Protein AF-A0A349E024-F1 (afdb_monomer_lite)

Foldseek 3Di:
DDDDDDDDDDPVNVVVVVVVVVVCCVQPVDKDKDKDFQQAKAQFDPDPRFDAQADPADPQQQWKWKDKQNDIDTDDQPPQLADLWAWAQRSDRHHDGRDRHRGGTHTNCVSNVDIRHRRIMMMIITDGDPDPPPD

Sequence (135 aa):
MSHLQFHLISKQTVQEVKAYLQNLIAHYFEFLSESQQVAITISGDAVSTGLICNLNLNPIQGKIGLGVNGLTTIISSDDNKNGVAYFSKDGGVTAISSNYQGATLYWNESVAGFKLKPWHTITFFSVYQEVAVTP

pLDDT: mean 72.86, std 11.94, range [41.41, 89.81]

Secondary structure (DSSP, 8-state):
----------HHHHHHHHHHHHHHHHHHS---EEEEE--S-B--SS-S-PEEE-----TT--EEEEEETTEEEE--TT--S-SSS-EESSSSS-B--S--TTEEEEE-HHHHSS-B-TT-EEEEEEE--------

Structure (mmCIF, N/CA/C/O backbone):
data_AF-A0A349E024-F1
#
_entry.id   AF-A0A349E024-F1
#
loop_
_atom_site.group_PDB
_atom_site.id
_atom_site.type_symbol
_atom_site.label_atom_id
_atom_site.label_alt_id
_atom_site.label_comp_id
_atom_site.label_asym_id
_atom_site.label_entity_id
_atom_site.label_seq_id
_atom_site.pdbx_PDB_ins_code
_atom_site.Cartn_x
_atom_site.Cartn_y
_atom_site.Cartn_z
_atom_site.occupancy
_atom_site.B_iso_or_equiv
_atom_site.auth_seq_id
_atom_site.auth_comp_id
_atom_site.auth_asym_id
_atom_site.auth_atom_id
_atom_site.pdbx_PDB_model_num
ATOM 1 N N . MET A 1 1 ? -24.489 0.509 59.829 1.00 41.41 1 MET A N 1
ATOM 2 C CA . MET A 1 1 ? -25.185 -0.213 58.743 1.00 41.41 1 MET A CA 1
ATOM 3 C C . MET A 1 1 ? -24.711 0.386 57.430 1.00 41.41 1 MET A C 1
ATOM 5 O O . MET A 1 1 ? -24.886 1.584 57.257 1.00 41.41 1 MET A O 1
ATOM 9 N N . SER A 1 2 ? -24.034 -0.374 56.567 1.00 55.12 2 SER A N 1
ATOM 10 C CA . SER A 1 2 ? -23.648 0.110 55.236 1.00 55.12 2 SER A CA 1
ATOM 11 C C . SER A 1 2 ? -24.794 -0.148 54.256 1.00 55.12 2 SER A C 1
ATOM 13 O O . SE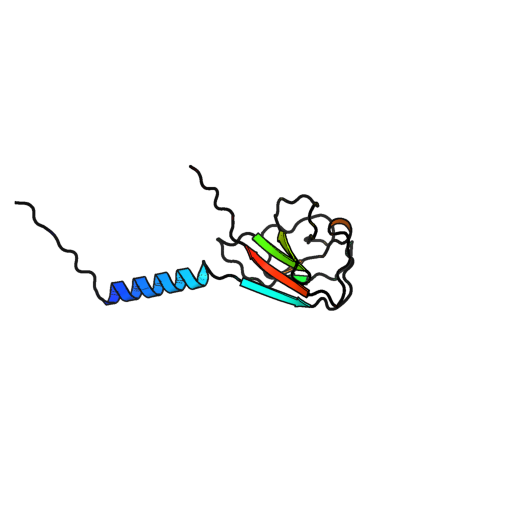R A 1 2 ? -25.297 -1.265 54.150 1.00 55.12 2 SER A O 1
ATOM 15 N N . HIS A 1 3 ? -25.240 0.900 53.568 1.00 48.09 3 HIS A N 1
ATOM 16 C CA . HIS A 1 3 ? -26.202 0.776 52.478 1.00 48.09 3 HIS A CA 1
ATOM 17 C C . HIS A 1 3 ? -25.470 0.286 51.226 1.00 48.09 3 HIS A C 1
ATOM 19 O O . HIS A 1 3 ? -24.609 0.981 50.692 1.00 48.09 3 HIS A O 1
ATOM 25 N N . LEU A 1 4 ? -25.821 -0.909 50.752 1.00 42.59 4 LEU A N 1
ATOM 26 C CA . LEU A 1 4 ? -25.462 -1.380 49.417 1.00 42.59 4 LEU A CA 1
ATOM 27 C C . LEU A 1 4 ? -26.351 -0.659 48.394 1.00 42.59 4 LEU A C 1
ATOM 29 O O . LEU A 1 4 ? -27.564 -0.865 48.368 1.00 42.59 4 LEU A O 1
ATOM 33 N N . GLN A 1 5 ? -25.753 0.199 47.566 1.00 51.97 5 GLN A N 1
ATOM 34 C CA . GLN A 1 5 ? -26.408 0.763 46.387 1.00 51.97 5 GLN A CA 1
ATOM 35 C C . GLN A 1 5 ? -26.159 -0.143 45.180 1.00 51.97 5 GLN A C 1
ATOM 37 O O . GLN A 1 5 ? -25.020 -0.324 44.755 1.00 51.97 5 GLN A O 1
ATOM 42 N N . PHE A 1 6 ? -27.233 -0.671 44.596 1.00 50.94 6 PHE A N 1
ATOM 43 C CA . PHE A 1 6 ? -27.191 -1.346 43.302 1.00 50.94 6 PHE A CA 1
ATOM 44 C C . PHE A 1 6 ? -27.532 -0.336 42.200 1.00 50.94 6 PHE A C 1
ATOM 46 O O . PHE A 1 6 ? -28.633 0.210 42.179 1.00 50.94 6 PHE A O 1
ATOM 53 N N . HIS A 1 7 ? -26.594 -0.086 41.284 1.00 61.53 7 HIS A N 1
ATOM 54 C CA . HIS A 1 7 ? -26.850 0.693 40.070 1.00 61.53 7 HIS A CA 1
ATOM 55 C C . HIS A 1 7 ? -27.387 -0.238 38.976 1.00 61.53 7 HIS A C 1
ATOM 57 O O . HIS A 1 7 ? -26.652 -1.050 38.416 1.00 61.53 7 HIS A O 1
ATOM 63 N N . LEU A 1 8 ? -28.684 -0.135 38.681 1.00 68.38 8 LEU A N 1
ATOM 64 C CA . LEU A 1 8 ? -29.313 -0.825 37.555 1.00 68.38 8 LEU A CA 1
ATOM 65 C C . LEU A 1 8 ? -28.984 -0.082 36.255 1.00 68.38 8 LEU A C 1
ATOM 67 O O . LEU A 1 8 ? -29.402 1.056 36.060 1.00 68.38 8 LEU A O 1
ATOM 71 N N . ILE A 1 9 ? -28.247 -0.737 35.358 1.00 76.88 9 ILE A N 1
ATOM 72 C CA . ILE A 1 9 ? -27.974 -0.227 34.010 1.00 76.88 9 ILE A CA 1
ATOM 73 C C . ILE A 1 9 ? -29.145 -0.615 33.100 1.00 76.88 9 ILE A C 1
ATOM 75 O O . ILE A 1 9 ? -29.599 -1.762 33.108 1.00 76.88 9 ILE A O 1
ATOM 79 N N . SER A 1 10 ? -29.652 0.335 32.312 1.00 84.56 10 SER A N 1
ATOM 80 C CA . SER A 1 10 ? -30.775 0.079 31.406 1.00 84.56 10 SER A CA 1
ATOM 81 C C . SER A 1 10 ? -30.367 -0.835 30.238 1.00 84.56 10 SER A C 1
ATOM 83 O O . SER A 1 10 ? -29.226 -0.804 29.771 1.00 84.56 10 SER A O 1
ATOM 85 N N . LYS A 1 11 ? -31.315 -1.619 29.701 1.00 83.12 11 LYS A N 1
ATOM 86 C CA . LYS A 1 11 ? -31.081 -2.426 28.486 1.00 83.12 11 LYS A CA 1
ATOM 87 C C . LYS A 1 11 ? -30.637 -1.569 27.298 1.00 83.12 11 LYS A C 1
ATOM 89 O O . LYS A 1 11 ? -29.826 -2.028 26.502 1.00 83.12 11 LYS A O 1
ATOM 94 N N . GLN A 1 12 ? -31.153 -0.346 27.190 1.00 86.56 12 GLN A N 1
ATOM 95 C CA . GLN A 1 12 ? -30.794 0.596 26.134 1.00 86.56 12 GLN A CA 1
ATOM 96 C C . GLN A 1 12 ? -29.317 0.994 26.228 1.00 86.56 12 GLN A C 1
ATOM 98 O O . GLN A 1 12 ? -28.595 0.865 25.246 1.00 86.56 12 GLN A O 1
ATOM 103 N N . THR A 1 13 ? -28.845 1.342 27.427 1.00 86.06 13 THR A N 1
ATOM 104 C CA . THR A 1 13 ? -27.433 1.666 27.680 1.00 86.06 13 THR A CA 1
ATOM 105 C C . THR A 1 13 ? -26.512 0.511 27.281 1.00 86.06 13 THR A C 1
ATOM 107 O O . THR A 1 13 ? -25.471 0.725 26.671 1.00 86.06 13 THR A O 1
ATOM 110 N N . VAL A 1 14 ? -26.907 -0.737 27.557 1.00 85.81 14 VAL A N 1
ATOM 111 C CA . VAL A 1 14 ? -26.131 -1.918 27.136 1.00 85.81 14 VAL A CA 1
ATOM 112 C C . VAL A 1 14 ? -26.065 -2.043 25.607 1.00 85.81 14 VAL A C 1
ATOM 114 O O . VAL A 1 14 ? -25.014 -2.391 25.071 1.00 85.81 14 VAL A O 1
ATOM 117 N N . GLN A 1 15 ? -27.155 -1.754 24.890 1.00 89.81 15 GLN A N 1
ATOM 118 C CA . GLN A 1 15 ? -27.161 -1.795 23.422 1.00 89.81 15 GLN A CA 1
ATOM 119 C C . GLN A 1 15 ? -26.330 -0.665 22.805 1.00 89.81 15 GLN A C 1
ATOM 121 O O . GLN A 1 15 ? -25.600 -0.911 21.849 1.00 89.81 15 GLN A O 1
ATOM 126 N N . GLU A 1 16 ? -26.389 0.540 23.370 1.00 89.00 16 GLU A N 1
ATOM 127 C CA . GLU A 1 16 ? -25.585 1.687 22.929 1.00 89.00 16 GLU A CA 1
ATOM 128 C C . GLU A 1 16 ? -24.087 1.408 23.098 1.00 89.00 16 GLU A C 1
ATOM 130 O O . GLU A 1 16 ? -23.314 1.587 22.157 1.00 89.00 16 GLU A O 1
ATOM 135 N N . VAL A 1 17 ? -23.682 0.864 24.252 1.00 87.25 17 VAL A N 1
ATOM 136 C CA . VAL A 1 17 ? -22.292 0.446 24.493 1.00 87.25 17 VAL A CA 1
ATOM 137 C C . VAL A 1 17 ? -21.872 -0.648 23.513 1.00 87.25 17 VAL A C 1
ATOM 139 O O . VAL A 1 17 ? -20.781 -0.584 22.952 1.00 87.25 17 VAL A O 1
ATOM 142 N N . LYS A 1 18 ? -22.731 -1.639 23.252 1.00 89.56 18 LYS A N 1
ATOM 143 C CA . LYS A 1 18 ? -22.434 -2.697 22.278 1.00 89.56 18 LYS A CA 1
ATOM 144 C C . LYS A 1 18 ? -22.230 -2.134 20.869 1.00 89.56 18 LYS A C 1
ATOM 146 O O . LYS A 1 18 ? -21.258 -2.503 20.218 1.00 89.56 18 LYS A O 1
ATOM 151 N N . ALA A 1 19 ? -23.113 -1.249 20.412 1.00 87.50 19 ALA A N 1
ATOM 152 C CA . ALA A 1 19 ? -23.010 -0.623 19.096 1.00 87.50 19 ALA A CA 1
ATOM 153 C C . ALA A 1 19 ? -21.741 0.234 18.978 1.00 87.50 19 ALA A C 1
ATOM 155 O O . ALA A 1 19 ? -21.033 0.153 17.974 1.00 87.50 19 ALA A O 1
ATOM 156 N N . TYR A 1 20 ? -21.412 0.990 20.029 1.00 83.81 20 TYR A N 1
ATOM 157 C CA . TYR A 1 20 ? -20.174 1.760 20.109 1.00 83.81 20 TYR A CA 1
ATOM 158 C C . TYR A 1 20 ? -18.937 0.861 20.003 1.00 83.81 20 TYR A C 1
ATOM 160 O O . TYR A 1 20 ? -18.070 1.103 19.167 1.00 83.81 20 TYR A O 1
ATOM 168 N N . LEU A 1 21 ? -18.879 -0.220 20.786 1.00 83.06 21 LEU A N 1
ATOM 169 C CA . LEU A 1 21 ? -17.761 -1.166 20.749 1.00 83.06 21 LEU A CA 1
ATOM 170 C C . LEU A 1 21 ? -17.634 -1.857 19.387 1.00 83.06 21 LEU A C 1
ATOM 172 O O . LEU A 1 21 ? -16.526 -2.028 18.893 1.00 83.06 21 LEU A O 1
ATOM 176 N N . GLN A 1 22 ? -18.750 -2.225 18.755 1.00 84.00 22 GLN A N 1
ATOM 177 C CA . GLN A 1 22 ? -18.741 -2.814 17.414 1.00 84.00 22 GLN A CA 1
ATOM 178 C C . GLN A 1 22 ? -18.222 -1.837 16.358 1.00 84.00 22 GLN A C 1
ATOM 180 O O . GLN A 1 22 ? -17.431 -2.232 15.505 1.00 84.00 22 GLN A O 1
ATOM 185 N N . ASN A 1 23 ? -18.626 -0.567 16.429 1.00 78.88 23 ASN A N 1
ATOM 186 C CA . ASN A 1 23 ? -18.121 0.470 15.536 1.00 78.88 23 ASN A CA 1
ATOM 187 C C . ASN A 1 23 ? -16.612 0.687 15.733 1.00 78.88 23 ASN A C 1
ATOM 189 O O . ASN A 1 23 ? -15.869 0.743 14.756 1.00 78.88 23 ASN A O 1
ATOM 193 N N . LEU A 1 24 ? -16.163 0.706 16.991 1.00 74.06 24 LEU A N 1
ATOM 194 C CA . LEU A 1 24 ? -14.756 0.852 17.350 1.00 74.06 24 LEU A CA 1
ATOM 195 C C . LEU A 1 24 ? -13.929 -0.334 16.830 1.00 74.06 24 LEU A C 1
ATOM 197 O O . LEU A 1 24 ? -12.874 -0.141 16.237 1.00 74.06 24 LEU A O 1
ATOM 201 N N . ILE A 1 25 ? -14.431 -1.563 16.956 1.00 74.12 25 ILE A N 1
ATOM 202 C CA . ILE A 1 25 ? -13.770 -2.745 16.388 1.00 74.12 25 ILE A CA 1
ATOM 203 C C . ILE A 1 25 ? -13.673 -2.638 14.862 1.00 74.12 25 ILE A C 1
ATOM 205 O O . ILE A 1 25 ? -12.591 -2.817 14.310 1.00 74.12 25 ILE A O 1
ATOM 209 N N . ALA A 1 26 ? -14.775 -2.294 14.192 1.00 69.75 26 AL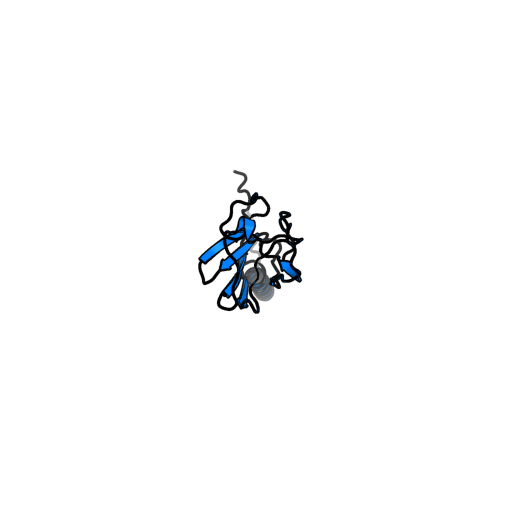A A N 1
ATOM 210 C CA . ALA A 1 26 ? -14.809 -2.185 12.737 1.00 69.75 26 ALA A CA 1
ATOM 211 C C . ALA A 1 26 ? -13.886 -1.081 12.194 1.00 69.75 26 ALA A C 1
ATOM 213 O O . ALA A 1 26 ? -13.272 -1.279 11.160 1.00 69.75 26 ALA A O 1
ATOM 214 N N . HIS A 1 27 ? -13.753 0.059 12.879 1.00 64.31 27 HIS A N 1
ATOM 215 C CA . HIS A 1 27 ? -12.915 1.168 12.402 1.00 64.31 27 HIS A CA 1
ATOM 216 C C . HIS A 1 27 ? -11.442 1.065 12.817 1.00 64.31 27 HIS A C 1
ATOM 218 O O . HIS A 1 27 ? -10.561 1.505 12.077 1.00 64.31 27 HIS A O 1
ATOM 224 N N . TYR A 1 28 ? -11.152 0.528 14.006 1.00 65.25 28 TYR A N 1
ATOM 225 C CA . TYR A 1 28 ? -9.799 0.567 14.568 1.00 65.25 28 TYR A CA 1
ATOM 226 C C . TYR A 1 28 ? -9.028 -0.747 14.434 1.00 65.25 28 TYR A C 1
ATOM 228 O O . TYR A 1 28 ? -7.803 -0.708 14.514 1.00 65.25 28 TYR A O 1
ATOM 236 N N . PHE A 1 29 ? -9.705 -1.880 14.198 1.00 66.75 29 PHE A N 1
ATOM 237 C CA . PHE A 1 29 ? -9.072 -3.205 14.124 1.00 66.75 29 PHE A CA 1
ATOM 238 C C . PHE A 1 29 ? -9.159 -3.876 12.741 1.00 66.75 29 PHE A C 1
ATOM 240 O O . PHE A 1 29 ? -8.835 -5.057 12.601 1.00 66.75 29 PHE A O 1
ATOM 247 N N . GLU A 1 30 ? -9.584 -3.148 11.708 1.00 72.69 30 GLU A N 1
ATOM 248 C CA . GLU A 1 30 ? -9.676 -3.686 10.351 1.00 72.69 30 GLU A CA 1
ATOM 249 C C . GLU A 1 30 ? -8.298 -3.784 9.684 1.00 72.69 30 GLU A C 1
ATOM 251 O O . GLU A 1 30 ? -7.533 -2.822 9.655 1.00 72.69 30 GLU A O 1
ATOM 256 N N . PHE A 1 31 ? -7.981 -4.952 9.117 1.00 79.19 31 PHE A N 1
ATOM 257 C CA . PHE A 1 31 ? -6.850 -5.100 8.205 1.00 79.19 31 PHE A CA 1
ATOM 258 C C . PHE A 1 31 ? -7.270 -4.624 6.813 1.00 79.19 31 PHE A C 1
ATOM 260 O O . PHE A 1 31 ? -8.076 -5.271 6.146 1.00 79.19 31 PHE A O 1
ATOM 267 N N . LEU A 1 32 ? -6.707 -3.503 6.374 1.00 84.56 32 LEU A N 1
ATOM 268 C CA . LEU A 1 32 ? -6.963 -2.930 5.060 1.00 84.56 32 LEU A CA 1
ATOM 269 C C . LEU A 1 32 ? -5.894 -3.407 4.081 1.00 84.56 32 LEU A C 1
ATOM 271 O O . LEU A 1 32 ? -4.706 -3.401 4.401 1.00 84.56 32 LEU A O 1
ATOM 275 N N . SER A 1 33 ? -6.296 -3.787 2.870 1.00 88.44 33 SER A N 1
ATOM 276 C CA . SER A 1 33 ? -5.351 -4.072 1.791 1.00 88.44 33 SER A CA 1
ATOM 277 C C . SER A 1 33 ? -5.910 -3.685 0.431 1.00 88.44 33 SER A C 1
ATOM 279 O O . SER A 1 33 ? -7.113 -3.745 0.193 1.00 88.44 33 SER A O 1
ATOM 281 N N . GLU A 1 34 ? -5.015 -3.284 -0.459 1.00 89.62 34 GLU A N 1
ATOM 282 C CA . GLU A 1 34 ? -5.308 -2.917 -1.837 1.00 89.62 34 GLU A CA 1
ATOM 283 C C . GLU A 1 34 ? -4.268 -3.596 -2.715 1.00 89.62 34 GLU A C 1
ATOM 285 O O . GLU A 1 34 ? -3.070 -3.465 -2.476 1.00 89.62 34 GLU A O 1
ATOM 290 N N . SER A 1 35 ? -4.717 -4.333 -3.728 1.00 89.56 35 SER A N 1
ATOM 291 C CA . SER A 1 35 ? -3.823 -4.940 -4.710 1.00 89.56 35 SER A CA 1
ATOM 292 C C . SER A 1 35 ? -4.027 -4.303 -6.068 1.00 89.56 35 SER A C 1
ATOM 294 O O . SER A 1 35 ? -5.153 -4.097 -6.511 1.00 89.56 35 SER A O 1
ATOM 296 N N . GLN A 1 36 ? -2.922 -4.021 -6.736 1.00 88.31 36 GLN A N 1
ATOM 297 C CA . GLN A 1 36 ? -2.899 -3.411 -8.047 1.00 88.31 36 GLN A CA 1
ATOM 298 C C . GLN A 1 36 ? -1.867 -4.100 -8.930 1.00 88.31 36 GLN A C 1
ATOM 300 O O . GLN A 1 36 ? -0.771 -4.465 -8.498 1.00 88.31 36 GLN A O 1
ATOM 305 N N . GLN A 1 37 ? -2.250 -4.308 -10.184 1.00 86.69 37 GLN A N 1
ATOM 306 C CA . GLN A 1 37 ? -1.359 -4.857 -11.186 1.00 86.69 37 GLN A CA 1
ATOM 307 C C . GLN A 1 37 ? -0.575 -3.723 -11.833 1.00 86.69 37 GLN A C 1
ATOM 309 O O . GLN A 1 37 ? -1.124 -2.682 -12.194 1.00 86.69 37 GLN A O 1
ATOM 314 N N . VAL A 1 38 ? 0.724 -3.937 -11.992 1.00 85.25 38 VAL A N 1
ATOM 315 C CA . VAL A 1 38 ? 1.590 -2.991 -12.686 1.00 85.25 38 VAL A CA 1
ATOM 316 C C . VAL A 1 38 ? 1.159 -2.936 -14.156 1.00 85.25 38 VAL A C 1
ATOM 318 O O . VAL A 1 38 ? 1.122 -3.956 -14.833 1.00 85.25 38 VAL A O 1
ATOM 321 N N . ALA A 1 39 ? 0.797 -1.758 -14.666 1.00 80.44 39 ALA A N 1
ATOM 322 C CA . ALA A 1 39 ? 0.287 -1.630 -16.037 1.00 80.44 39 ALA A CA 1
ATOM 323 C C . ALA A 1 39 ? 1.407 -1.615 -17.093 1.00 80.44 39 ALA A C 1
ATOM 325 O O . ALA A 1 39 ? 1.261 -2.146 -18.192 1.00 80.44 39 ALA A O 1
ATOM 326 N N . ILE A 1 40 ? 2.541 -1.005 -16.750 1.00 80.69 40 ILE A N 1
ATOM 327 C CA . ILE A 1 40 ? 3.721 -0.839 -17.604 1.00 80.69 40 ILE A CA 1
ATOM 328 C C . ILE A 1 40 ? 4.975 -1.058 -16.768 1.00 80.69 40 ILE A C 1
ATOM 330 O O . ILE A 1 40 ? 4.932 -0.930 -15.551 1.00 80.69 40 ILE A O 1
ATOM 334 N N . THR A 1 41 ? 6.102 -1.380 -17.398 1.00 80.94 41 THR A N 1
ATOM 335 C CA . THR A 1 41 ? 7.371 -1.497 -16.668 1.00 80.94 41 THR A CA 1
ATOM 336 C C . THR A 1 41 ? 7.698 -0.183 -15.947 1.00 80.94 41 THR A C 1
ATOM 338 O O . THR A 1 41 ? 7.812 0.851 -16.602 1.00 80.94 41 THR A O 1
ATOM 341 N N . ILE A 1 42 ? 7.888 -0.237 -14.625 1.00 75.25 42 ILE A N 1
ATOM 342 C CA . ILE A 1 42 ? 8.305 0.894 -13.784 1.00 75.25 42 ILE A CA 1
ATOM 343 C C . ILE A 1 42 ? 9.740 0.628 -13.330 1.00 75.25 42 ILE A C 1
ATOM 345 O O . ILE A 1 42 ? 10.024 -0.359 -12.653 1.00 75.25 42 ILE A O 1
ATOM 349 N N . SER A 1 43 ? 10.661 1.493 -13.733 1.00 64.75 43 SER A N 1
ATOM 350 C CA . SER A 1 43 ? 12.106 1.300 -13.573 1.00 64.75 43 SER A CA 1
ATOM 351 C C . SER A 1 43 ? 12.768 2.515 -12.924 1.00 64.75 43 SER A C 1
ATOM 353 O O . SER A 1 43 ? 13.715 3.063 -13.470 1.00 64.75 43 SER A O 1
ATOM 355 N N . GLY A 1 44 ? 12.160 3.067 -11.874 1.00 61.56 44 GLY A N 1
ATOM 356 C CA . GLY A 1 44 ? 12.408 4.457 -11.502 1.00 61.56 44 GLY A CA 1
ATOM 357 C C . GLY A 1 44 ? 13.856 4.779 -11.134 1.00 61.56 44 GLY A C 1
ATOM 358 O O . GLY A 1 44 ? 14.397 4.201 -10.200 1.00 61.56 44 GLY A O 1
ATOM 359 N N . ASP A 1 45 ? 14.413 5.751 -11.855 1.00 55.75 45 ASP A N 1
ATOM 360 C CA . ASP A 1 45 ? 14.747 7.083 -11.342 1.00 55.75 45 ASP A CA 1
ATOM 361 C C . ASP A 1 45 ? 14.176 8.103 -12.368 1.00 55.75 45 ASP A C 1
ATOM 363 O O . ASP A 1 45 ? 14.249 7.870 -13.576 1.00 55.75 45 ASP A O 1
ATOM 367 N N . ALA A 1 46 ? 13.541 9.200 -11.927 1.00 51.19 46 ALA A N 1
ATOM 368 C CA . ALA A 1 46 ? 13.035 10.302 -12.782 1.00 51.19 46 ALA A CA 1
ATOM 369 C C . ALA A 1 46 ? 11.878 10.024 -13.790 1.00 51.19 46 ALA A C 1
ATOM 371 O O . ALA A 1 46 ? 11.699 10.786 -14.743 1.00 51.19 46 ALA A O 1
ATOM 372 N N . VAL A 1 47 ? 11.042 8.996 -13.590 1.00 57.78 47 VAL A N 1
ATOM 3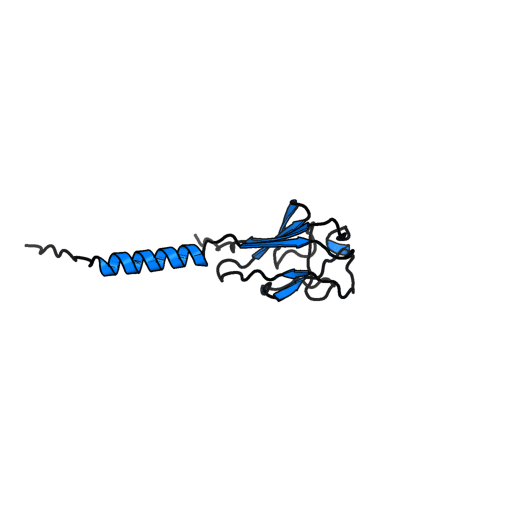73 C CA . VAL A 1 47 ? 9.848 8.725 -14.434 1.00 57.78 47 VAL A CA 1
ATOM 374 C C . VAL A 1 47 ? 8.521 9.061 -13.742 1.00 57.78 47 VAL A C 1
ATOM 376 O O . VAL A 1 47 ? 8.340 8.808 -12.556 1.00 57.78 47 VAL A O 1
ATOM 379 N N . SER A 1 48 ? 7.545 9.547 -14.520 1.00 56.75 48 SER A N 1
ATOM 380 C CA . SER A 1 48 ? 6.185 9.942 -14.098 1.00 56.75 48 SER A CA 1
ATOM 381 C C . SER A 1 48 ? 5.232 8.777 -13.773 1.00 56.75 48 SER A C 1
ATOM 383 O O . SER A 1 48 ? 4.017 8.958 -13.745 1.00 56.75 48 SER A O 1
ATOM 385 N N . THR A 1 49 ? 5.752 7.566 -13.563 1.00 64.19 49 THR A N 1
ATOM 386 C CA . THR A 1 49 ? 4.948 6.335 -13.477 1.00 64.19 49 THR A CA 1
ATOM 387 C C . THR A 1 49 ? 4.957 5.792 -12.052 1.00 64.19 49 THR A C 1
ATOM 389 O O . THR A 1 49 ? 5.662 4.845 -11.720 1.00 64.19 49 THR A O 1
ATOM 392 N N . GLY A 1 50 ? 4.203 6.457 -11.179 1.00 71.75 50 GLY A N 1
ATOM 393 C CA . GLY A 1 50 ? 3.966 5.996 -9.813 1.00 71.75 50 GLY A CA 1
ATOM 394 C C . GLY A 1 50 ? 2.707 5.137 -9.690 1.00 71.75 50 GLY A C 1
ATOM 395 O O . GLY A 1 50 ? 1.869 5.092 -10.590 1.00 71.75 50 GLY A O 1
ATOM 396 N N . LEU A 1 51 ? 2.583 4.462 -8.552 1.00 80.00 51 LEU A N 1
ATOM 397 C CA . LEU A 1 51 ? 1.399 3.707 -8.150 1.00 80.00 51 LEU A CA 1
ATOM 398 C C . LEU A 1 51 ? 0.626 4.518 -7.117 1.00 80.00 51 LEU A C 1
ATOM 400 O O . LEU A 1 51 ? 1.224 5.051 -6.186 1.00 80.00 51 LEU A O 1
ATOM 404 N N . ILE A 1 52 ? -0.688 4.631 -7.269 1.00 84.12 52 ILE A N 1
ATOM 405 C CA . ILE A 1 52 ? -1.509 5.375 -6.310 1.00 84.12 52 ILE A CA 1
ATOM 406 C C . ILE A 1 52 ? -1.908 4.419 -5.187 1.00 84.12 52 ILE A C 1
ATOM 408 O O . ILE A 1 52 ? -2.478 3.362 -5.454 1.00 84.12 52 ILE A O 1
ATOM 412 N N . CYS A 1 53 ? -1.613 4.782 -3.940 1.00 82.38 53 CYS A N 1
ATOM 413 C CA . CYS A 1 53 ? -2.127 4.079 -2.767 1.00 82.38 53 CYS A CA 1
ATOM 414 C C . CYS A 1 53 ? -3.427 4.752 -2.317 1.00 82.38 53 CYS A C 1
ATOM 416 O O . CYS A 1 53 ? -3.432 5.943 -2.023 1.00 82.38 53 CYS A O 1
ATOM 418 N N . ASN A 1 54 ? -4.538 4.018 -2.264 1.00 84.06 54 ASN A N 1
ATOM 419 C CA . ASN A 1 54 ? -5.847 4.543 -1.859 1.00 84.06 54 ASN A CA 1
ATOM 420 C C . ASN A 1 54 ? -6.266 4.076 -0.463 1.00 84.06 54 ASN A C 1
ATOM 422 O O . ASN A 1 54 ? -7.389 4.348 -0.033 1.00 84.06 54 ASN A O 1
ATOM 426 N N . LEU A 1 55 ? -5.373 3.398 0.264 1.00 81.12 55 LEU A N 1
ATOM 427 C CA . LEU A 1 55 ? -5.651 2.950 1.621 1.00 81.12 55 LEU A CA 1
ATOM 428 C C . LEU A 1 55 ? -5.918 4.138 2.544 1.00 81.12 55 LEU A C 1
ATOM 430 O O . LEU A 1 55 ? -5.049 4.973 2.791 1.00 81.12 55 LEU A O 1
ATOM 434 N N . ASN A 1 56 ? -7.135 4.174 3.079 1.00 81.44 56 ASN A N 1
ATOM 435 C CA . ASN A 1 56 ? -7.535 5.108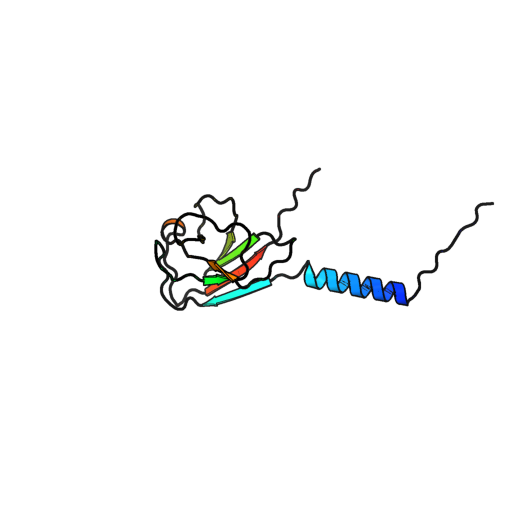 4.117 1.00 81.44 56 ASN A CA 1
ATOM 436 C C . ASN A 1 56 ? -7.126 4.552 5.484 1.00 81.44 56 ASN A C 1
ATOM 438 O O . ASN A 1 56 ? -7.902 3.849 6.128 1.00 81.44 56 ASN A O 1
ATOM 442 N N . LEU A 1 57 ? -5.883 4.804 5.888 1.00 75.25 57 LEU A N 1
ATOM 443 C CA . LEU A 1 57 ? -5.370 4.315 7.165 1.00 75.25 57 LEU A CA 1
ATOM 444 C C . LEU A 1 57 ? -6.049 5.027 8.335 1.00 75.25 57 LEU A C 1
ATOM 446 O O . LEU A 1 57 ? -6.204 6.249 8.332 1.00 75.25 57 LEU A O 1
ATOM 450 N N . ASN A 1 58 ? -6.410 4.268 9.369 1.00 73.56 58 ASN A N 1
ATOM 451 C CA . ASN A 1 58 ? -6.879 4.864 10.615 1.00 73.56 58 ASN A CA 1
ATOM 452 C C . ASN A 1 58 ? -5.701 5.475 11.419 1.00 73.56 58 ASN A C 1
ATOM 454 O O . ASN A 1 58 ? -4.548 5.129 11.180 1.00 73.56 58 ASN A O 1
ATOM 458 N N . PRO A 1 59 ? -5.944 6.345 12.418 1.00 70.00 59 PRO A N 1
ATOM 459 C CA . PRO A 1 59 ? -4.866 7.003 13.173 1.00 70.00 59 PRO A CA 1
ATOM 460 C C . PRO A 1 59 ? -3.907 6.063 13.927 1.00 70.00 59 PRO A C 1
ATOM 462 O O . PRO A 1 59 ? -2.792 6.464 14.254 1.00 70.00 59 PRO A O 1
ATOM 465 N N . ILE A 1 60 ? -4.332 4.829 14.221 1.00 68.88 60 ILE A N 1
ATOM 466 C CA . ILE A 1 60 ? -3.528 3.798 14.902 1.00 68.88 60 ILE A CA 1
ATOM 467 C C . ILE A 1 60 ? -2.682 3.014 13.879 1.00 68.88 60 ILE A C 1
ATOM 469 O O . ILE A 1 60 ? -1.674 2.398 14.222 1.00 68.88 60 ILE A O 1
ATOM 473 N N . GLN A 1 61 ? -3.052 3.066 12.601 1.00 71.81 61 GLN A N 1
ATOM 474 C CA . GLN A 1 61 ? -2.317 2.534 11.462 1.00 71.81 61 GLN A CA 1
ATOM 475 C C . GLN A 1 61 ? -1.452 3.650 10.868 1.00 71.81 61 GLN A C 1
ATOM 477 O O . GLN A 1 61 ? -1.898 4.484 10.094 1.00 71.81 61 GLN A O 1
ATOM 482 N N . GLY A 1 62 ? -0.185 3.706 11.259 1.00 66.06 62 GLY A N 1
ATOM 483 C CA . GLY A 1 62 ? 0.749 4.751 10.810 1.00 66.06 62 GLY A CA 1
ATOM 484 C C . GLY A 1 62 ? 1.777 4.269 9.812 1.00 66.06 62 GLY A C 1
ATOM 485 O O . GLY A 1 62 ? 2.634 5.047 9.408 1.00 66.06 62 GLY A O 1
ATOM 486 N N . LYS A 1 63 ? 1.723 2.988 9.451 1.00 72.62 63 LYS A N 1
ATOM 487 C CA . LYS A 1 63 ? 2.643 2.368 8.508 1.00 72.62 63 LYS A CA 1
ATOM 488 C C . LYS A 1 63 ? 1.837 1.636 7.438 1.00 72.62 63 LYS A C 1
ATOM 490 O O . LYS A 1 63 ? 0.750 1.117 7.704 1.00 72.62 63 LYS A O 1
ATOM 495 N N . ILE A 1 64 ? 2.398 1.572 6.236 1.00 77.38 64 ILE A N 1
ATOM 496 C CA . ILE A 1 64 ? 1.952 0.639 5.202 1.00 77.38 64 ILE A CA 1
ATOM 497 C C . ILE A 1 64 ? 2.983 -0.469 5.050 1.00 77.38 64 ILE A C 1
ATOM 499 O O . ILE A 1 64 ? 4.191 -0.248 5.128 1.00 77.38 64 ILE A O 1
ATOM 503 N N . GLY A 1 65 ? 2.499 -1.674 4.819 1.00 78.00 65 GLY A N 1
ATOM 504 C CA . GLY A 1 65 ? 3.290 -2.748 4.264 1.00 78.00 65 GLY A CA 1
ATOM 505 C C . GLY A 1 65 ? 3.114 -2.812 2.756 1.00 78.00 65 GLY A C 1
ATOM 506 O O . GLY A 1 65 ? 2.122 -2.335 2.195 1.00 78.00 65 GLY A O 1
ATOM 507 N N . LEU A 1 66 ? 4.100 -3.413 2.108 1.00 80.50 66 LEU A N 1
ATOM 508 C CA . LEU A 1 66 ? 4.133 -3.639 0.679 1.00 80.50 66 LEU A CA 1
ATOM 509 C C . LEU A 1 66 ? 4.372 -5.116 0.390 1.00 80.50 66 LEU A C 1
ATOM 511 O O . LEU A 1 66 ? 5.331 -5.705 0.875 1.00 80.50 66 LEU A O 1
ATOM 515 N N . GLY A 1 67 ? 3.534 -5.687 -0.462 1.00 82.62 67 GLY A N 1
ATOM 516 C CA . GLY A 1 67 ? 3.727 -6.968 -1.117 1.00 82.62 67 GLY A CA 1
ATOM 517 C C . GLY A 1 67 ? 4.131 -6.789 -2.578 1.00 82.62 67 GLY A C 1
ATOM 518 O O . GLY A 1 67 ? 3.487 -6.027 -3.293 1.00 82.62 67 GLY A O 1
ATOM 519 N N . VAL A 1 68 ? 5.139 -7.527 -3.043 1.00 83.06 68 VAL A N 1
ATOM 520 C CA . VAL A 1 68 ? 5.436 -7.705 -4.474 1.00 83.06 68 VAL A CA 1
ATOM 521 C C . VAL A 1 68 ? 5.338 -9.191 -4.799 1.00 83.06 68 VAL A C 1
ATOM 523 O O . VAL A 1 68 ? 6.113 -9.992 -4.282 1.00 83.06 68 VAL A O 1
ATOM 526 N N . ASN A 1 69 ? 4.369 -9.583 -5.629 1.00 82.25 69 ASN A N 1
ATOM 527 C CA . ASN A 1 69 ? 4.071 -10.991 -5.948 1.00 82.25 69 ASN A CA 1
ATOM 528 C C . ASN A 1 69 ? 3.888 -11.884 -4.705 1.00 82.25 69 ASN A C 1
ATOM 530 O O . ASN A 1 69 ? 4.282 -13.048 -4.705 1.00 82.25 69 ASN A O 1
ATOM 534 N N . GLY A 1 70 ? 3.326 -11.330 -3.628 1.00 69.50 70 GLY A N 1
ATOM 535 C CA . GLY A 1 70 ? 3.127 -12.039 -2.362 1.00 69.50 70 GLY A CA 1
ATOM 536 C C . GLY A 1 70 ? 4.326 -12.030 -1.407 1.00 69.50 70 GLY A C 1
ATOM 537 O O . GLY A 1 70 ? 4.174 -12.464 -0.269 1.00 69.50 70 GLY A O 1
ATOM 538 N N . LEU A 1 71 ? 5.490 -11.499 -1.804 1.00 76.25 71 LEU A N 1
ATOM 539 C CA . LEU A 1 71 ? 6.590 -11.228 -0.874 1.00 76.25 71 LEU 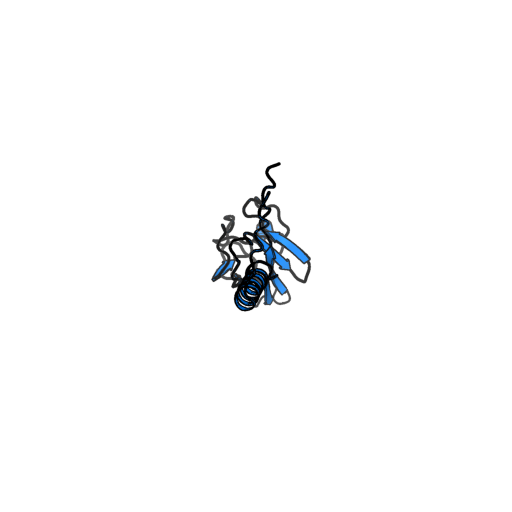A CA 1
ATOM 540 C C . LEU A 1 71 ? 6.349 -9.899 -0.170 1.00 76.25 71 LEU A C 1
ATOM 542 O O . LEU A 1 71 ? 6.319 -8.860 -0.824 1.00 76.25 71 LEU A O 1
ATOM 546 N N . THR A 1 72 ? 6.177 -9.936 1.149 1.00 73.06 72 THR A N 1
ATOM 547 C CA . THR A 1 72 ? 5.806 -8.762 1.943 1.00 73.06 72 THR A CA 1
ATOM 548 C C . THR A 1 72 ? 6.984 -8.170 2.704 1.00 73.06 72 THR A C 1
ATOM 550 O O . THR A 1 72 ? 7.754 -8.894 3.330 1.00 73.06 72 THR A O 1
ATOM 553 N N . THR A 1 73 ? 7.068 -6.845 2.726 1.00 71.69 73 THR A N 1
ATOM 554 C CA . THR A 1 73 ? 7.971 -6.062 3.567 1.00 71.69 73 THR A CA 1
ATOM 555 C C . THR A 1 73 ? 7.202 -4.912 4.222 1.00 71.69 73 THR A C 1
ATOM 557 O O . THR A 1 73 ? 6.213 -4.429 3.670 1.00 71.69 73 THR A O 1
ATOM 560 N N . ILE A 1 74 ? 7.605 -4.499 5.422 1.00 71.31 74 ILE A N 1
ATOM 561 C CA . ILE A 1 74 ? 7.022 -3.335 6.101 1.00 71.31 74 ILE A CA 1
ATOM 562 C C . ILE A 1 74 ? 7.821 -2.113 5.664 1.00 71.31 74 ILE A C 1
ATOM 564 O O . ILE A 1 74 ? 9.045 -2.138 5.724 1.00 71.31 74 ILE A O 1
ATOM 568 N N . ILE A 1 75 ? 7.141 -1.048 5.239 1.00 66.75 75 ILE A N 1
ATOM 569 C CA . ILE A 1 75 ? 7.811 0.198 4.873 1.00 66.75 75 ILE A CA 1
ATOM 570 C C . ILE A 1 75 ? 7.906 1.063 6.132 1.00 66.75 75 ILE A C 1
ATOM 572 O O . ILE A 1 75 ? 6.884 1.497 6.668 1.00 66.75 75 ILE A O 1
ATOM 576 N N . SER A 1 76 ? 9.122 1.321 6.612 1.00 60.06 76 SER A N 1
ATOM 577 C CA . SER A 1 76 ? 9.360 2.325 7.652 1.00 60.06 76 SER A CA 1
ATOM 578 C C . SER A 1 76 ? 9.648 3.691 7.027 1.00 60.06 76 SER A C 1
ATOM 580 O O . SER A 1 76 ? 10.365 3.788 6.032 1.00 60.06 76 SER A O 1
ATOM 582 N N . SER A 1 77 ? 9.141 4.766 7.640 1.00 53.56 77 SER A N 1
ATOM 583 C CA . SER A 1 77 ? 9.546 6.146 7.324 1.00 53.56 77 SER A CA 1
ATOM 584 C C . SER A 1 77 ? 11.028 6.404 7.604 1.00 53.56 77 SER A C 1
ATOM 586 O O . SER A 1 77 ? 11.608 7.327 7.033 1.00 53.56 77 SER A O 1
ATOM 588 N N . ASP A 1 78 ? 11.619 5.577 8.469 1.00 54.62 78 ASP A N 1
ATOM 589 C CA . ASP A 1 78 ? 12.979 5.726 8.986 1.00 54.62 78 ASP A CA 1
ATOM 590 C C . ASP A 1 78 ? 13.974 4.809 8.259 1.00 54.62 78 ASP A C 1
ATOM 592 O O . ASP A 1 78 ? 15.186 4.909 8.474 1.00 54.62 78 ASP A O 1
ATOM 596 N N . ASP A 1 79 ? 13.480 3.929 7.377 1.00 51.69 79 ASP A N 1
ATOM 597 C CA . ASP A 1 79 ? 14.320 3.035 6.587 1.00 51.69 79 ASP A CA 1
ATOM 598 C C . ASP A 1 79 ? 15.010 3.835 5.484 1.00 51.69 79 ASP A C 1
ATOM 600 O O . ASP A 1 79 ? 14.569 3.966 4.339 1.00 51.69 79 ASP A O 1
ATOM 604 N N . ASN A 1 80 ? 16.158 4.376 5.875 1.00 52.16 80 ASN A N 1
ATOM 605 C CA . ASN A 1 80 ? 17.232 4.820 5.011 1.00 52.16 80 ASN A CA 1
ATOM 606 C C . ASN A 1 80 ? 17.567 3.730 3.981 1.00 52.16 80 ASN A C 1
ATOM 608 O O . ASN A 1 80 ? 18.447 2.907 4.211 1.00 52.16 80 ASN A O 1
ATOM 612 N N . LYS A 1 81 ? 16.899 3.764 2.823 1.00 55.09 81 LYS A N 1
ATOM 613 C CA . LYS A 1 81 ? 17.383 3.254 1.526 1.00 55.09 81 LYS A CA 1
ATOM 614 C C . LYS A 1 81 ? 17.834 1.781 1.475 1.00 55.09 81 LYS A C 1
ATOM 616 O O . LYS A 1 81 ? 18.519 1.413 0.531 1.00 55.09 81 LYS A O 1
ATOM 621 N N . ASN A 1 82 ? 17.472 0.943 2.445 1.00 55.50 82 ASN A N 1
ATOM 622 C CA . ASN A 1 82 ? 18.032 -0.408 2.600 1.00 55.50 82 ASN A CA 1
ATOM 623 C C . ASN A 1 82 ? 16.950 -1.500 2.629 1.00 55.50 82 ASN A C 1
ATOM 625 O O . ASN A 1 82 ? 17.043 -2.462 3.388 1.00 55.50 82 ASN A O 1
ATOM 629 N N . GLY A 1 83 ? 15.912 -1.351 1.805 1.00 58.34 83 GLY A N 1
ATOM 630 C CA . GLY A 1 83 ? 14.814 -2.309 1.701 1.00 58.34 83 GLY A CA 1
ATOM 631 C C . GLY A 1 83 ? 14.745 -2.964 0.325 1.00 58.34 83 GLY A C 1
ATOM 632 O O . GLY A 1 83 ? 14.965 -2.313 -0.691 1.00 58.34 83 GLY A O 1
ATOM 633 N N . VAL A 1 84 ? 14.337 -4.237 0.290 1.00 56.91 84 VAL A N 1
ATOM 634 C CA . VAL A 1 84 ? 13.985 -4.975 -0.946 1.00 56.91 84 VAL A CA 1
ATOM 635 C C . VAL A 1 84 ? 12.813 -4.351 -1.715 1.00 56.91 84 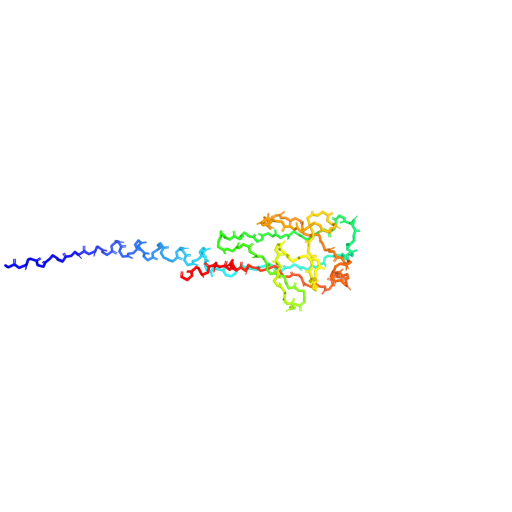VAL A C 1
ATOM 637 O O . VAL A 1 84 ? 12.502 -4.777 -2.825 1.00 56.91 84 VAL A O 1
ATOM 640 N N . ALA A 1 85 ? 12.159 -3.342 -1.142 1.00 65.62 85 ALA A N 1
ATOM 641 C CA . ALA A 1 85 ? 11.185 -2.527 -1.832 1.00 65.62 85 ALA A CA 1
ATOM 642 C C . ALA A 1 85 ? 11.099 -1.122 -1.217 1.00 65.62 85 ALA A C 1
ATOM 644 O O . ALA A 1 85 ? 11.069 -0.976 0.005 1.00 65.62 85 ALA A O 1
ATOM 645 N N . TYR A 1 86 ? 11.068 -0.091 -2.065 1.00 68.75 86 TYR A N 1
ATOM 646 C CA . TYR A 1 86 ? 11.119 1.307 -1.639 1.00 68.75 86 TYR A CA 1
ATOM 647 C C . TYR A 1 86 ? 10.284 2.202 -2.559 1.00 68.75 86 TYR A C 1
ATOM 649 O O . TYR A 1 86 ? 10.401 2.124 -3.787 1.00 68.75 86 TYR A O 1
ATOM 657 N N . PHE A 1 87 ? 9.491 3.090 -1.950 1.00 72.75 87 PHE A N 1
ATOM 658 C CA . PHE A 1 87 ? 8.802 4.164 -2.658 1.00 72.75 87 PHE A CA 1
ATOM 659 C C . PHE A 1 87 ? 9.296 5.533 -2.218 1.00 72.75 87 PHE A C 1
ATOM 661 O O . PHE A 1 87 ? 9.394 5.814 -1.021 1.00 72.75 87 PHE A O 1
ATOM 668 N N . SER A 1 88 ? 9.520 6.407 -3.193 1.00 69.38 88 SER A N 1
ATOM 669 C CA . SER A 1 88 ? 9.789 7.818 -2.951 1.00 69.38 88 SER A CA 1
ATOM 670 C C . SER A 1 88 ? 8.578 8.698 -3.220 1.00 69.38 88 SER A C 1
ATOM 672 O O . SER A 1 88 ? 7.645 8.321 -3.932 1.00 69.38 88 SER A O 1
ATOM 674 N N . LYS A 1 89 ? 8.613 9.901 -2.640 1.00 68.56 89 LYS A N 1
ATOM 675 C CA . LYS A 1 89 ? 7.646 10.978 -2.892 1.00 68.56 89 LYS A CA 1
ATOM 676 C C . LYS A 1 89 ? 7.831 11.614 -4.270 1.00 68.56 89 LYS A C 1
ATOM 678 O O . LYS A 1 89 ? 6.887 12.158 -4.831 1.00 68.56 89 LYS A O 1
ATOM 683 N N . ASP A 1 90 ? 9.056 11.595 -4.775 1.00 67.12 90 ASP A N 1
ATOM 684 C CA . ASP A 1 90 ? 9.526 12.422 -5.888 1.00 67.12 90 ASP A CA 1
ATOM 685 C C . ASP A 1 90 ? 10.200 11.614 -7.009 1.00 67.12 90 ASP A C 1
ATOM 687 O O . ASP A 1 90 ? 10.789 12.194 -7.917 1.00 67.12 90 ASP A O 1
ATOM 691 N N . GLY A 1 91 ? 10.154 10.279 -6.953 1.00 65.81 91 GLY A N 1
ATOM 692 C CA . GLY A 1 91 ? 10.903 9.424 -7.877 1.00 65.81 91 GLY A CA 1
ATOM 693 C C . GLY A 1 91 ? 12.414 9.422 -7.629 1.00 65.81 91 GLY A C 1
ATOM 694 O O . GLY A 1 91 ? 13.145 8.834 -8.420 1.00 65.81 91 GLY A O 1
ATOM 695 N N . GLY A 1 92 ? 12.872 10.066 -6.550 1.00 66.50 92 GLY A N 1
ATOM 696 C CA . GLY A 1 92 ? 14.254 10.094 -6.091 1.00 66.50 92 GLY A CA 1
ATOM 697 C C . GLY A 1 92 ? 14.436 9.280 -4.814 1.00 66.50 92 GLY A C 1
ATOM 698 O O . GLY A 1 92 ? 13.912 8.173 -4.684 1.00 66.50 92 GLY A O 1
ATOM 699 N N . VAL A 1 93 ? 15.192 9.836 -3.867 1.00 67.31 93 VAL A N 1
ATOM 700 C CA . VAL A 1 93 ? 15.602 9.169 -2.617 1.00 67.31 93 VAL A CA 1
ATOM 701 C C . VAL A 1 93 ? 14.859 9.688 -1.382 1.00 67.31 93 VAL A C 1
ATOM 703 O O . VAL A 1 93 ? 15.261 9.393 -0.254 1.00 67.31 93 VAL A O 1
ATOM 706 N N . THR A 1 94 ? 13.821 10.503 -1.587 1.00 69.56 94 THR A N 1
ATOM 707 C CA . THR A 1 94 ? 13.012 11.079 -0.511 1.00 69.56 94 THR A CA 1
ATOM 708 C C . THR A 1 94 ? 11.875 10.131 -0.157 1.00 69.56 94 THR A C 1
ATOM 710 O O . THR A 1 94 ? 10.971 9.923 -0.969 1.00 69.56 94 THR A O 1
ATOM 713 N N . ALA A 1 95 ? 11.883 9.590 1.061 1.00 66.38 95 ALA A N 1
ATOM 714 C CA . ALA A 1 95 ? 10.815 8.710 1.528 1.00 66.38 95 ALA A CA 1
ATOM 715 C C . ALA A 1 95 ? 9.490 9.476 1.681 1.00 66.38 95 ALA A C 1
ATOM 717 O O . ALA A 1 95 ? 9.470 10.683 1.941 1.00 66.38 95 ALA A O 1
ATOM 718 N N . ILE A 1 96 ? 8.367 8.769 1.536 1.00 67.38 96 ILE A N 1
ATOM 719 C CA . ILE A 1 96 ? 7.051 9.327 1.856 1.00 67.38 96 ILE A CA 1
ATOM 720 C C . ILE A 1 96 ? 6.849 9.354 3.369 1.00 67.38 96 ILE A C 1
ATOM 722 O O . ILE A 1 96 ? 6.911 8.330 4.045 1.00 67.38 96 ILE A O 1
ATOM 726 N N . SER A 1 97 ? 6.562 10.547 3.885 1.00 61.72 97 SER A N 1
ATOM 727 C CA . SER A 1 97 ? 6.168 10.774 5.269 1.00 61.72 97 SER A CA 1
ATOM 728 C C . SER A 1 97 ? 4.646 10.650 5.409 1.00 61.72 97 SER A C 1
ATOM 730 O O . SER A 1 97 ? 3.920 11.503 4.898 1.00 61.72 97 SER A O 1
ATOM 732 N N . SER A 1 98 ? 4.202 9.585 6.083 1.00 63.47 98 SER A N 1
ATOM 733 C CA . SER A 1 98 ? 2.925 9.386 6.804 1.00 63.47 98 SER A CA 1
ATOM 734 C C . SER A 1 98 ? 1.564 9.627 6.122 1.00 63.47 98 SER A C 1
ATOM 736 O O . SER A 1 98 ? 0.560 9.182 6.672 1.00 63.47 98 SER A O 1
ATOM 738 N N . ASN A 1 99 ? 1.473 10.247 4.944 1.00 70.12 99 ASN A N 1
ATOM 739 C CA . ASN A 1 99 ? 0.217 10.381 4.204 1.00 70.12 99 ASN A CA 1
ATOM 740 C C . ASN A 1 99 ? 0.253 9.525 2.935 1.00 70.12 99 ASN A C 1
ATOM 742 O O . ASN A 1 99 ? 0.753 9.958 1.898 1.00 70.12 99 ASN A O 1
ATOM 746 N N . TYR A 1 100 ? -0.245 8.293 3.052 1.00 74.50 100 TYR A N 1
ATOM 747 C CA . TYR A 1 100 ? -0.269 7.323 1.957 1.00 74.50 100 TYR A CA 1
ATOM 748 C C . TYR A 1 100 ? -1.553 7.389 1.128 1.00 74.50 100 TYR A C 1
ATOM 750 O O . TYR A 1 100 ? -1.531 6.999 -0.035 1.00 74.50 100 TYR A O 1
ATOM 758 N N . GLN A 1 101 ? -2.653 7.895 1.691 1.00 81.25 101 GLN A N 1
ATOM 759 C CA . GLN A 1 101 ? -3.942 7.921 1.010 1.00 81.25 101 GLN A CA 1
ATOM 760 C C . GLN A 1 101 ? -3.935 8.933 -0.144 1.00 81.25 101 GLN A C 1
ATOM 762 O O . GLN A 1 101 ? -3.674 10.120 0.044 1.00 81.25 101 GLN A O 1
ATOM 767 N N . GLY A 1 102 ? -4.238 8.460 -1.351 1.00 78.06 102 GLY A N 1
ATOM 768 C CA . GLY A 1 102 ? -4.177 9.244 -2.583 1.00 78.06 102 GLY A CA 1
ATOM 769 C C . GLY A 1 102 ? -2.753 9.618 -3.002 1.00 78.06 102 GLY A C 1
ATOM 770 O O . GLY A 1 102 ? -2.574 10.358 -3.971 1.00 78.06 102 GLY A O 1
ATOM 771 N N . ALA A 1 103 ? -1.729 9.130 -2.296 1.00 77.56 103 ALA A N 1
ATOM 772 C CA . ALA A 1 103 ? -0.348 9.438 -2.614 1.00 77.56 103 ALA A CA 1
ATOM 773 C C . ALA A 1 103 ? 0.107 8.634 -3.831 1.00 77.56 103 ALA A C 1
ATOM 775 O O . ALA A 1 103 ? -0.138 7.432 -3.940 1.00 77.56 103 ALA A O 1
ATOM 776 N N . THR A 1 104 ? 0.818 9.306 -4.735 1.00 80.00 104 THR A N 1
ATOM 777 C CA . THR A 1 104 ? 1.557 8.635 -5.805 1.00 80.00 104 THR A CA 1
ATOM 778 C C . THR A 1 104 ? 2.891 8.159 -5.245 1.00 80.00 104 THR A C 1
ATOM 780 O O . THR A 1 104 ? 3.728 8.966 -4.844 1.00 80.00 104 THR A O 1
ATOM 783 N N . LEU A 1 105 ? 3.067 6.844 -5.199 1.00 78.69 105 LEU A N 1
ATOM 784 C CA . LEU A 1 105 ? 4.251 6.162 -4.708 1.00 78.69 105 LEU A CA 1
ATOM 785 C C . LEU A 1 105 ? 5.150 5.805 -5.897 1.00 78.69 105 LEU A C 1
ATOM 787 O O . LEU A 1 105 ? 4.765 5.017 -6.764 1.00 78.69 105 LEU A O 1
ATOM 791 N N . TYR A 1 106 ? 6.349 6.380 -5.956 1.00 78.50 106 TYR A N 1
ATOM 792 C CA . TYR A 1 106 ? 7.275 6.147 -7.065 1.00 78.50 106 TYR A CA 1
ATOM 793 C C . TYR A 1 106 ? 8.250 5.026 -6.727 1.00 78.50 106 TYR A C 1
ATOM 795 O O . TYR A 1 106 ? 8.973 5.111 -5.739 1.00 78.50 106 TYR A O 1
ATOM 803 N N . TRP A 1 107 ? 8.273 3.970 -7.539 1.00 79.81 107 TRP A N 1
ATOM 804 C CA . TRP A 1 107 ? 9.188 2.846 -7.347 1.00 79.81 107 TRP A CA 1
ATOM 805 C C . TRP A 1 107 ? 10.628 3.265 -7.641 1.00 79.81 107 TRP A C 1
ATOM 807 O O . TRP A 1 107 ? 10.912 3.672 -8.767 1.00 79.81 107 TRP A O 1
ATOM 817 N N . ASN A 1 108 ? 11.530 3.134 -6.667 1.00 75.75 108 ASN A N 1
ATOM 818 C CA . ASN A 1 108 ? 12.953 3.393 -6.886 1.00 75.75 108 ASN A CA 1
ATOM 819 C C . ASN A 1 108 ? 13.681 2.079 -7.211 1.00 75.75 108 ASN A C 1
ATOM 821 O O . ASN A 1 108 ? 13.890 1.243 -6.330 1.00 75.75 108 ASN A O 1
ATOM 825 N N . GLU A 1 109 ? 14.067 1.891 -8.475 1.00 78.38 109 GLU A N 1
ATOM 826 C CA . GLU A 1 109 ? 14.802 0.700 -8.916 1.00 78.38 109 GLU A CA 1
ATOM 827 C C . GLU A 1 109 ? 16.190 0.630 -8.278 1.00 78.38 109 GLU A C 1
ATOM 829 O O . GLU A 1 109 ? 16.606 -0.447 -7.855 1.00 78.38 109 GLU A O 1
ATOM 834 N N . SER A 1 110 ? 16.888 1.763 -8.190 1.00 74.31 110 SER A N 1
ATOM 835 C CA . SER A 1 110 ? 18.252 1.848 -7.663 1.00 74.31 110 SER A CA 1
ATOM 836 C C . SER A 1 110 ? 18.350 1.380 -6.206 1.00 74.31 110 SER A C 1
ATOM 838 O O . SER A 1 110 ? 19.354 0.789 -5.814 1.00 74.31 110 SER A O 1
ATOM 840 N N . VAL A 1 111 ? 17.296 1.594 -5.413 1.00 73.44 111 VAL A N 1
ATOM 841 C CA . VAL A 1 111 ? 17.184 1.117 -4.028 1.00 73.44 111 VAL A CA 1
ATOM 842 C C . VAL A 1 111 ? 16.624 -0.306 -3.960 1.00 73.44 111 VAL A C 1
ATOM 844 O O . VAL A 1 111 ? 17.168 -1.140 -3.243 1.00 73.44 111 VAL A O 1
ATOM 847 N N . ALA A 1 112 ? 15.554 -0.609 -4.702 1.00 73.56 112 ALA A N 1
ATOM 848 C CA . ALA A 1 112 ? 14.891 -1.912 -4.624 1.00 73.56 112 ALA A CA 1
ATOM 849 C C . ALA A 1 112 ? 15.660 -3.046 -5.334 1.00 73.56 112 ALA A C 1
ATOM 851 O O . ALA A 1 112 ? 15.402 -4.222 -5.088 1.00 73.56 112 ALA A O 1
ATOM 852 N N . GLY A 1 113 ? 16.588 -2.712 -6.234 1.00 76.94 113 GLY A N 1
ATOM 853 C CA . GLY A 1 113 ? 17.425 -3.659 -6.974 1.00 76.94 113 GLY A CA 1
ATOM 854 C C . GLY A 1 113 ? 16.747 -4.321 -8.179 1.00 76.94 113 GLY A C 1
ATOM 855 O O . GLY A 1 113 ? 17.340 -5.208 -8.796 1.00 76.94 113 GLY A O 1
ATOM 856 N N . PHE A 1 114 ? 15.516 -3.929 -8.534 1.00 80.50 114 PHE A N 1
ATOM 857 C CA . PHE A 1 114 ? 14.815 -4.444 -9.715 1.00 80.50 114 PHE A CA 1
ATOM 858 C C . PHE A 1 114 ? 13.725 -3.502 -10.247 1.00 80.50 114 PHE A C 1
ATOM 860 O O . PHE A 1 114 ? 13.232 -2.620 -9.547 1.00 80.50 114 PHE A O 1
ATOM 867 N N . LYS A 1 115 ? 13.305 -3.739 -11.497 1.00 82.94 115 LYS A N 1
ATOM 868 C CA . LYS A 1 115 ? 12.184 -3.053 -12.164 1.00 82.94 115 LYS A CA 1
ATOM 869 C C . LYS A 1 115 ? 10.860 -3.739 -11.863 1.00 82.94 115 LYS A C 1
ATOM 871 O O . LYS A 1 115 ? 10.752 -4.960 -12.023 1.00 82.94 115 LYS A O 1
ATOM 876 N N . LEU A 1 116 ? 9.817 -2.967 -11.569 1.00 82.44 116 LEU A N 1
ATOM 877 C CA . LEU A 1 116 ? 8.462 -3.499 -11.639 1.00 82.44 116 LEU A CA 1
ATOM 878 C C . LEU A 1 116 ? 8.091 -3.758 -13.093 1.00 82.44 116 LEU A C 1
ATOM 880 O O . LEU A 1 116 ? 8.368 -2.948 -13.973 1.00 82.44 116 LEU A O 1
ATOM 884 N N . LYS A 1 117 ? 7.470 -4.901 -13.355 1.00 85.94 117 LYS A N 1
ATOM 885 C CA . LYS A 1 117 ? 7.082 -5.346 -14.694 1.00 85.94 117 LYS A CA 1
ATOM 886 C C . LYS A 1 117 ? 5.579 -5.604 -14.724 1.00 85.94 117 LYS A C 1
ATOM 888 O O . LYS A 1 117 ? 5.021 -5.851 -13.660 1.00 85.94 117 LYS A O 1
ATOM 893 N N . PRO A 1 118 ? 4.921 -5.618 -15.896 1.00 87.88 118 PRO A N 1
ATOM 894 C CA . PRO A 1 118 ? 3.459 -5.718 -15.963 1.00 87.88 118 PRO A CA 1
ATOM 895 C C . PRO A 1 118 ? 2.828 -6.982 -15.351 1.00 87.88 118 PRO A C 1
ATOM 897 O O . PRO A 1 118 ? 1.631 -7.048 -15.082 1.00 87.88 118 PRO A O 1
ATOM 900 N N . TRP A 1 119 ? 3.632 -8.020 -15.130 1.00 85.81 119 TRP A N 1
ATOM 901 C CA . TRP A 1 119 ? 3.214 -9.247 -14.451 1.00 85.81 119 TRP A CA 1
ATOM 902 C C . TRP A 1 119 ? 3.416 -9.203 -12.931 1.00 85.81 119 TRP A C 1
ATOM 904 O O . TRP A 1 119 ? 3.103 -10.176 -12.252 1.00 85.81 119 TRP A O 1
ATOM 914 N N . HIS A 1 120 ? 3.960 -8.113 -12.386 1.00 87.75 120 HIS A N 1
ATOM 915 C CA . HIS A 1 120 ? 4.069 -7.938 -10.947 1.00 87.75 120 HIS A CA 1
ATOM 916 C C . HIS A 1 120 ? 2.738 -7.467 -10.358 1.00 87.75 120 HIS A C 1
ATOM 918 O O . HIS A 1 120 ? 2.095 -6.553 -10.878 1.00 87.75 120 HIS A O 1
ATOM 924 N N . THR A 1 121 ? 2.360 -8.082 -9.241 1.00 88.81 121 THR A N 1
ATOM 925 C CA . THR A 1 121 ? 1.251 -7.632 -8.397 1.00 88.81 121 THR A CA 1
ATOM 926 C C . THR A 1 121 ? 1.813 -6.893 -7.199 1.00 88.81 121 THR A C 1
ATOM 928 O O . THR A 1 121 ? 2.695 -7.411 -6.511 1.00 88.81 121 THR A O 1
ATOM 931 N N . ILE A 1 122 ? 1.297 -5.693 -6.965 1.00 86.75 122 ILE A N 1
ATOM 932 C CA . ILE A 1 122 ? 1.660 -4.836 -5.847 1.00 86.75 122 ILE A CA 1
ATOM 933 C C . ILE A 1 122 ? 0.508 -4.820 -4.862 1.00 86.75 122 ILE A C 1
ATOM 935 O O . ILE A 1 122 ? -0.616 -4.513 -5.244 1.00 86.75 122 ILE A O 1
ATOM 939 N N . THR A 1 123 ? 0.787 -5.131 -3.603 1.00 88.44 123 THR A N 1
ATOM 940 C CA . THR A 1 123 ? -0.208 -5.112 -2.532 1.00 88.44 123 THR A CA 1
ATOM 941 C C . THR A 1 123 ? 0.205 -4.105 -1.476 1.00 88.44 123 THR A C 1
ATOM 943 O O . THR A 1 123 ? 1.228 -4.281 -0.827 1.00 88.44 123 THR A O 1
ATOM 946 N N . PHE A 1 124 ? -0.595 -3.071 -1.266 1.00 86.31 124 PHE A N 1
ATOM 947 C CA . PHE A 1 124 ? -0.499 -2.227 -0.083 1.00 86.31 124 PHE A CA 1
ATOM 948 C C . PHE A 1 124 ? -1.338 -2.841 1.026 1.00 86.31 124 PHE A C 1
ATOM 950 O O . PHE A 1 124 ? -2.436 -3.332 0.765 1.00 86.31 124 PHE A O 1
ATOM 957 N N . PHE A 1 125 ? -0.852 -2.811 2.262 1.00 86.19 125 PHE A N 1
ATOM 958 C CA . PHE A 1 125 ? -1.646 -3.237 3.409 1.00 86.19 125 PHE A CA 1
ATOM 959 C C . PHE A 1 125 ? -1.380 -2.388 4.647 1.00 86.19 125 PHE A C 1
ATOM 961 O O . PHE A 1 125 ? -0.279 -1.878 4.841 1.00 86.19 125 PHE A O 1
ATOM 968 N N . SER A 1 126 ? -2.395 -2.221 5.489 1.00 84.31 126 SER A N 1
ATOM 969 C CA . SER A 1 126 ? -2.289 -1.469 6.736 1.00 84.31 126 SER A CA 1
ATOM 970 C C . SER A 1 126 ? -1.397 -2.193 7.739 1.00 84.31 126 SER A C 1
ATOM 972 O O . SER A 1 126 ? -1.557 -3.397 7.957 1.00 84.31 126 SER A O 1
ATOM 974 N N . VAL A 1 127 ? -0.520 -1.446 8.406 1.00 80.81 127 VAL A N 1
ATOM 975 C CA . VAL A 1 127 ? 0.297 -1.934 9.519 1.00 80.81 127 VAL A CA 1
ATOM 976 C C . VAL A 1 127 ? 0.063 -1.030 10.728 1.00 80.81 127 VAL A C 1
ATOM 978 O O . VAL A 1 127 ? 0.085 0.200 10.626 1.00 80.81 127 VAL A O 1
ATOM 981 N N . TYR A 1 128 ? -0.182 -1.644 11.885 1.00 76.94 128 TYR A N 1
ATOM 982 C CA . TYR A 1 128 ? -0.353 -0.919 13.142 1.00 76.94 128 TYR A CA 1
ATOM 983 C C . TYR A 1 128 ? 0.941 -0.202 13.530 1.00 76.94 128 TYR A C 1
ATOM 985 O O . TYR A 1 128 ? 2.034 -0.740 13.349 1.00 76.94 128 TYR A O 1
ATOM 993 N N . GLN A 1 129 ? 0.822 1.015 14.067 1.00 70.62 129 GLN A N 1
ATOM 994 C CA . GLN A 1 129 ? 1.966 1.670 14.694 1.00 70.62 129 GLN A CA 1
ATOM 995 C C . GLN A 1 129 ? 2.448 0.814 15.860 1.00 70.62 129 GLN A C 1
ATOM 997 O O . GLN A 1 129 ? 1.647 0.285 16.634 1.00 70.62 129 GLN A O 1
ATOM 1002 N N . GLU A 1 130 ? 3.766 0.709 16.005 1.00 65.12 130 GLU A N 1
ATOM 1003 C CA . GLU A 1 130 ? 4.341 0.248 17.259 1.00 65.12 130 GLU A CA 1
ATOM 1004 C C . GLU A 1 130 ? 3.972 1.273 18.327 1.00 65.12 130 GLU A C 1
ATOM 1006 O O . GLU A 1 130 ? 4.466 2.400 18.334 1.00 65.12 130 GLU A O 1
ATOM 1011 N N . VAL A 1 131 ? 3.055 0.897 19.214 1.00 61.62 131 VAL A N 1
ATOM 1012 C CA . VAL A 1 131 ? 2.818 1.673 20.424 1.00 61.62 131 VAL A CA 1
ATOM 1013 C C . VAL A 1 131 ? 4.054 1.464 21.282 1.00 61.62 131 VAL A C 1
ATOM 1015 O O . VAL A 1 131 ? 4.324 0.337 21.699 1.00 61.62 131 VAL A O 1
ATOM 1018 N N . ALA A 1 132 ? 4.824 2.528 21.518 1.00 54.56 132 ALA A N 1
ATOM 1019 C CA . ALA A 1 132 ? 5.890 2.487 22.505 1.00 54.56 132 ALA A CA 1
ATOM 1020 C C . ALA A 1 132 ? 5.258 2.064 23.835 1.00 54.56 132 ALA A C 1
ATOM 1022 O O . ALA A 1 132 ? 4.489 2.814 24.438 1.00 54.56 132 ALA A O 1
ATOM 1023 N N . VAL A 1 133 ? 5.523 0.829 24.254 1.00 47.19 133 VAL A N 1
ATOM 1024 C CA . VAL A 1 133 ? 5.106 0.351 25.565 1.00 47.19 133 VAL A CA 1
ATOM 1025 C C . VAL A 1 133 ? 6.069 1.007 26.541 1.00 47.19 133 VAL A C 1
ATOM 1027 O O . VAL A 1 133 ? 7.171 0.509 26.759 1.00 47.19 133 VAL A O 1
ATOM 1030 N N . THR A 1 134 ? 5.714 2.188 27.040 1.00 45.06 134 THR A N 1
ATOM 1031 C CA . THR A 1 134 ? 6.441 2.792 28.154 1.00 45.06 134 THR A CA 1
ATOM 1032 C C . THR A 1 134 ? 6.212 1.879 29.363 1.00 45.06 134 THR A C 1
ATOM 1034 O O . THR A 1 134 ? 5.047 1.678 29.716 1.00 45.06 134 THR A O 1
ATOM 1037 N N . PRO A 1 135 ? 7.261 1.255 29.928 1.00 52.28 135 PRO A N 1
ATOM 1038 C CA . PRO A 1 135 ? 7.119 0.392 31.097 1.00 52.28 135 PRO A CA 1
ATOM 1039 C C . PRO A 1 135 ? 6.630 1.157 32.332 1.00 52.28 135 PRO A C 1
ATOM 1041 O O . PRO A 1 135 ? 6.901 2.378 32.428 1.00 52.28 135 PRO A O 1
#

Radius of gyration: 21.51 Å; chains: 1; bounding box: 49×24×76 Å